Protein AF-A0A7C1M9E3-F1 (afdb_monomer_lite)

Foldseek 3Di:
DAALDFFDKDKWFKAQPVVRGTAAPQQVQKWKWKDAPNDDTDTAPQGTFDDPDCPPRGRITIDTHGSVQRHHQKMKIDMDGPDPRIDIDIDIDGHDHPPCVVVDDDDDAADDPPDDDDPNNVVQQVVQVVPAWDDDQQWIFRAGPVNPH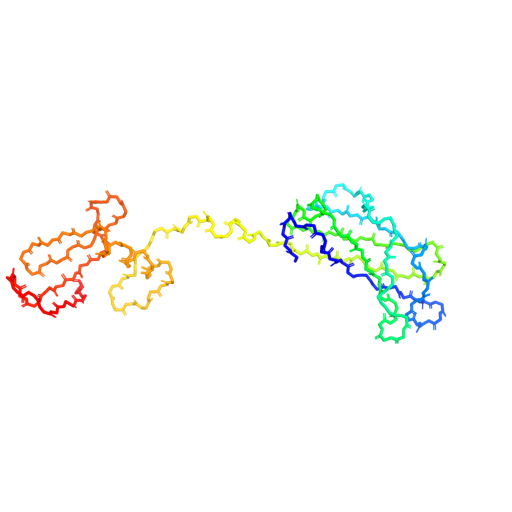GRFIWGFPGRPDGDDIHGDD

pLDDT: mean 95.2, std 4.75, range [58.06, 98.44]

Structure (mmCIF, N/CA/C/O backbone):
data_AF-A0A7C1M9E3-F1
#
_entry.id   AF-A0A7C1M9E3-F1
#
loop_
_atom_site.group_PDB
_atom_site.id
_atom_site.type_symbol
_atom_site.label_atom_id
_atom_site.label_alt_id
_atom_site.label_comp_id
_atom_site.label_asym_id
_atom_site.label_entity_id
_atom_site.label_seq_id
_atom_site.pdbx_PDB_ins_code
_atom_site.Cartn_x
_atom_site.Cartn_y
_atom_site.Cartn_z
_atom_site.occupancy
_atom_site.B_iso_or_equiv
_atom_site.auth_seq_id
_atom_site.auth_comp_id
_atom_site.auth_asym_id
_atom_site.auth_atom_id
_atom_site.pdbx_PDB_model_num
ATOM 1 N N . MET A 1 1 ? 3.017 0.386 -2.393 1.00 94.88 1 MET A N 1
ATOM 2 C CA . MET A 1 1 ? 3.112 1.845 -2.666 1.00 94.88 1 MET A CA 1
ATOM 3 C C . MET A 1 1 ? 1.898 2.544 -2.055 1.00 94.88 1 MET A C 1
ATOM 5 O O . MET A 1 1 ? 0.922 1.858 -1.792 1.00 94.88 1 MET A O 1
ATOM 9 N N . P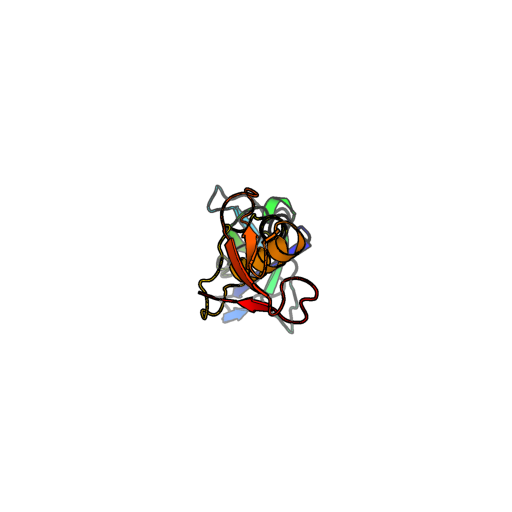HE A 1 2 ? 1.914 3.848 -1.781 1.00 95.62 2 PHE A N 1
ATOM 10 C CA . PHE A 1 2 ? 0.712 4.564 -1.330 1.00 95.62 2 PHE A CA 1
ATOM 11 C C . PHE A 1 2 ? -0.118 5.044 -2.516 1.00 95.62 2 PHE A C 1
ATOM 13 O O . PHE A 1 2 ? 0.430 5.530 -3.508 1.00 95.62 2 PHE A O 1
ATOM 20 N N . LYS A 1 3 ? -1.437 4.894 -2.415 1.00 95.62 3 LYS A N 1
ATOM 21 C CA . LYS A 1 3 ? -2.366 5.320 -3.456 1.00 95.62 3 LYS A CA 1
ATOM 22 C C . LYS A 1 3 ? -2.407 6.842 -3.526 1.00 95.62 3 LYS A C 1
ATOM 24 O O . LYS A 1 3 ? -2.458 7.497 -2.490 1.00 95.62 3 LYS A O 1
ATOM 29 N N . ASN A 1 4 ? -2.452 7.395 -4.738 1.00 94.75 4 ASN A N 1
ATOM 30 C CA . ASN A 1 4 ? -2.723 8.818 -4.971 1.00 94.75 4 ASN A CA 1
ATOM 31 C C . ASN A 1 4 ? -1.691 9.770 -4.318 1.00 94.75 4 ASN A C 1
ATOM 33 O O . ASN A 1 4 ? -2.024 10.875 -3.877 1.00 94.75 4 ASN A O 1
ATOM 37 N N . VAL A 1 5 ? -0.428 9.340 -4.264 1.00 95.00 5 VAL A N 1
ATOM 38 C CA . VAL A 1 5 ? 0.714 10.089 -3.716 1.00 95.00 5 VAL A CA 1
ATOM 39 C C . VAL A 1 5 ? 1.811 10.180 -4.781 1.00 95.00 5 VAL A C 1
ATOM 41 O O . VAL A 1 5 ? 2.194 9.171 -5.377 1.00 95.00 5 VAL A O 1
ATOM 44 N N . ALA A 1 6 ? 2.301 11.394 -5.041 1.00 95.75 6 ALA A N 1
ATOM 45 C CA . ALA A 1 6 ? 3.385 11.655 -5.993 1.00 95.75 6 ALA A CA 1
ATOM 46 C C . ALA A 1 6 ? 4.774 11.384 -5.385 1.00 95.75 6 ALA A C 1
ATOM 48 O O . ALA A 1 6 ? 4.905 11.173 -4.180 1.00 95.75 6 ALA A O 1
ATOM 49 N N . SER A 1 7 ? 5.813 11.442 -6.221 1.00 94.88 7 SER A N 1
ATOM 50 C CA . SER A 1 7 ? 7.231 11.343 -5.832 1.00 94.88 7 SER A CA 1
ATOM 51 C C . SER A 1 7 ? 7.647 9.989 -5.247 1.00 94.88 7 SER A C 1
ATOM 53 O O . SER A 1 7 ? 8.718 9.868 -4.652 1.00 94.88 7 SER A O 1
ATOM 55 N N . GLN A 1 8 ? 6.829 8.957 -5.448 1.00 96.00 8 GLN A N 1
ATOM 56 C CA . GLN A 1 8 ? 7.197 7.567 -5.183 1.00 96.00 8 GLN A CA 1
ATOM 57 C C . GLN A 1 8 ? 7.962 7.011 -6.385 1.00 96.00 8 GLN A C 1
ATOM 59 O O . GLN A 1 8 ? 7.814 7.523 -7.495 1.00 96.00 8 GLN A O 1
ATOM 64 N N . LYS A 1 9 ? 8.794 5.988 -6.176 1.00 96.81 9 LYS A N 1
ATOM 65 C CA . LYS A 1 9 ? 9.599 5.407 -7.255 1.00 96.81 9 LYS A CA 1
ATOM 66 C C . LYS A 1 9 ? 9.303 3.931 -7.452 1.00 96.81 9 LYS A C 1
ATOM 68 O O . LYS A 1 9 ? 9.091 3.209 -6.478 1.00 96.81 9 LYS A O 1
ATOM 73 N N . ILE A 1 10 ? 9.322 3.508 -8.710 1.00 97.62 10 ILE A N 1
ATOM 74 C CA . ILE A 1 10 ? 9.300 2.100 -9.100 1.00 97.62 10 ILE A CA 1
ATOM 75 C C . ILE A 1 10 ? 10.662 1.785 -9.704 1.00 97.62 10 ILE A C 1
ATOM 77 O O . ILE A 1 10 ? 11.107 2.474 -10.621 1.00 97.62 10 ILE A O 1
ATOM 81 N N . ALA A 1 11 ? 11.322 0.769 -9.159 1.00 97.38 11 ALA A N 1
ATOM 82 C CA . ALA A 1 11 ? 12.575 0.264 -9.691 1.00 97.38 11 ALA A CA 1
ATOM 83 C C . ALA A 1 11 ? 12.294 -0.835 -10.718 1.00 97.38 11 ALA A C 1
ATOM 85 O O . ALA A 1 11 ? 11.485 -1.726 -10.455 1.00 97.38 11 ALA A O 1
ATOM 86 N N . VAL A 1 12 ? 12.985 -0.783 -11.851 1.00 97.56 12 VAL A N 1
ATOM 87 C CA . VAL A 1 12 ? 13.086 -1.882 -12.814 1.00 97.56 12 VAL A CA 1
ATOM 88 C C . VAL A 1 12 ? 14.538 -2.327 -12.906 1.00 97.56 12 VAL A C 1
ATOM 90 O O . VAL A 1 12 ? 15.452 -1.546 -12.637 1.00 97.56 12 VAL A O 1
ATOM 93 N N . PHE A 1 13 ? 14.740 -3.585 -13.275 1.00 97.88 13 PHE A N 1
ATOM 94 C CA . PHE A 1 13 ? 16.064 -4.147 -13.485 1.00 97.88 13 PHE A CA 1
ATOM 95 C C . PHE A 1 13 ? 16.252 -4.455 -14.967 1.00 97.88 13 PHE A C 1
ATOM 97 O O . PHE A 1 13 ? 15.407 -5.130 -15.556 1.00 97.88 13 PHE A O 1
ATOM 104 N N . ALA A 1 14 ? 17.332 -3.944 -15.551 1.00 98.25 14 ALA A N 1
ATOM 105 C CA . ALA A 1 14 ? 17.713 -4.204 -16.929 1.00 98.25 14 ALA A CA 1
ATOM 106 C C . ALA A 1 14 ? 18.873 -5.197 -16.977 1.00 98.25 14 ALA A C 1
ATOM 108 O O . ALA A 1 14 ? 19.913 -4.995 -16.341 1.00 98.25 14 ALA A O 1
ATOM 109 N N . TRP A 1 15 ? 18.693 -6.266 -17.746 1.00 98.38 15 TRP A N 1
ATOM 110 C CA . TRP A 1 15 ? 19.675 -7.331 -17.900 1.00 98.38 15 TRP A CA 1
ATOM 111 C C . TRP A 1 15 ? 20.145 -7.426 -19.346 1.00 98.38 15 TRP A C 1
ATOM 113 O O . TRP A 1 15 ? 19.325 -7.549 -20.252 1.00 98.38 15 TRP A O 1
ATOM 123 N N . ASP A 1 16 ? 21.457 -7.398 -19.559 1.00 98.12 16 ASP A N 1
ATOM 124 C CA . ASP A 1 16 ? 22.064 -7.628 -20.865 1.00 98.12 16 ASP A CA 1
ATOM 125 C C . ASP A 1 16 ? 22.242 -9.137 -21.082 1.00 98.12 16 ASP A C 1
ATOM 127 O O . ASP A 1 16 ? 23.094 -9.780 -20.461 1.00 98.12 16 ASP A O 1
ATOM 131 N N . ASN A 1 17 ? 21.434 -9.718 -21.971 1.00 97.62 17 ASN A N 1
ATOM 132 C CA . ASN A 1 17 ? 21.510 -11.144 -22.287 1.00 97.62 17 ASN A CA 1
ATOM 133 C C . ASN A 1 17 ? 22.724 -11.512 -23.142 1.00 97.62 17 ASN A C 1
ATOM 135 O O . ASN A 1 17 ? 23.158 -12.664 -23.099 1.00 97.62 17 ASN A O 1
ATOM 139 N N . ALA A 1 18 ? 23.262 -10.569 -23.917 1.00 97.38 18 ALA A N 1
ATOM 140 C CA . ALA A 1 18 ? 24.420 -10.818 -24.763 1.00 97.38 18 ALA A CA 1
ATOM 141 C C . ALA A 1 18 ? 25.687 -10.969 -23.913 1.00 97.38 18 ALA A C 1
ATOM 143 O O . ALA A 1 18 ? 26.485 -11.879 -24.143 1.00 97.38 18 ALA A O 1
ATOM 144 N N . ASN A 1 19 ? 25.844 -10.106 -22.906 1.00 96.44 19 ASN A N 1
ATOM 145 C CA . ASN A 1 19 ? 27.019 -10.093 -22.033 1.00 96.44 19 ASN A CA 1
ATOM 146 C C . ASN A 1 19 ? 26.806 -10.823 -20.697 1.00 96.44 19 ASN A C 1
ATOM 148 O O . ASN A 1 19 ? 27.779 -11.123 -20.004 1.00 96.44 19 ASN A O 1
ATOM 152 N N . GLY A 1 20 ? 25.560 -11.138 -20.333 1.00 97.19 20 GLY A N 1
ATOM 153 C CA . GLY A 1 20 ? 25.221 -11.837 -19.093 1.00 97.19 20 GLY A CA 1
ATOM 154 C C . GLY A 1 20 ? 25.500 -11.007 -17.840 1.00 97.19 20 GLY A C 1
ATOM 155 O O . GLY A 1 20 ? 25.929 -11.556 -16.823 1.00 97.19 20 GLY A O 1
ATOM 156 N N . VAL A 1 21 ? 25.304 -9.689 -17.923 1.00 97.94 21 VAL A N 1
ATOM 157 C CA . VAL A 1 21 ? 25.565 -8.734 -16.837 1.00 97.94 21 VAL A CA 1
ATOM 158 C C . VAL A 1 21 ? 24.398 -7.754 -16.682 1.00 97.94 21 VAL A C 1
ATOM 160 O O . VAL A 1 21 ? 23.631 -7.555 -17.626 1.00 97.94 21 VAL A O 1
ATOM 163 N N . PRO A 1 22 ? 24.238 -7.108 -15.513 1.00 98.12 22 PRO A N 1
ATOM 164 C CA . PRO A 1 22 ? 23.295 -6.005 -15.382 1.00 98.12 22 PRO A CA 1
ATOM 165 C C . PRO A 1 22 ? 23.663 -4.863 -16.338 1.00 98.12 22 PRO A C 1
ATOM 167 O O . PRO A 1 22 ? 24.833 -4.489 -16.439 1.00 98.12 22 PRO A O 1
ATOM 170 N N . MET A 1 23 ? 22.667 -4.301 -17.021 1.00 97.69 23 MET A N 1
ATOM 171 C CA . MET A 1 23 ? 22.883 -3.266 -18.030 1.00 97.69 23 MET A CA 1
ATOM 172 C C . MET A 1 23 ? 23.012 -1.884 -17.383 1.00 97.69 23 MET A C 1
ATOM 174 O O . MET A 1 23 ? 22.036 -1.372 -16.838 1.00 97.69 23 MET A O 1
ATOM 178 N N . THR A 1 24 ? 24.179 -1.245 -17.471 1.00 98.12 24 THR A N 1
ATOM 179 C CA . THR A 1 24 ? 24.424 0.104 -16.925 1.00 98.12 24 THR A CA 1
ATOM 180 C C . THR A 1 24 ? 24.447 1.184 -18.009 1.00 98.12 24 THR A C 1
ATOM 182 O O . THR A 1 24 ? 24.684 0.899 -19.183 1.00 98.12 24 THR A O 1
ATOM 185 N N . GLY A 1 25 ? 24.192 2.441 -17.632 1.00 97.69 25 GLY A N 1
ATOM 186 C CA . GLY A 1 25 ? 24.261 3.595 -18.536 1.00 97.69 25 GLY A CA 1
ATOM 187 C C . GLY A 1 25 ? 23.168 3.667 -19.613 1.00 97.69 25 GLY A C 1
ATOM 188 O O . GLY A 1 25 ? 23.280 4.464 -20.543 1.00 97.69 25 GLY A O 1
ATOM 189 N N . ASP A 1 26 ? 22.104 2.872 -19.500 1.00 97.81 26 ASP A N 1
ATOM 190 C CA . ASP A 1 26 ? 21.075 2.702 -20.538 1.00 97.81 26 ASP A CA 1
ATOM 191 C C . ASP A 1 26 ? 19.831 3.580 -20.323 1.00 97.81 26 ASP A C 1
ATOM 193 O O . ASP A 1 26 ? 18.836 3.470 -21.036 1.00 97.81 26 ASP A O 1
ATOM 197 N N . ALA A 1 27 ? 19.879 4.489 -19.345 1.00 98.12 27 ALA A N 1
ATOM 198 C CA . ALA A 1 27 ? 18.745 5.309 -18.915 1.00 98.12 27 ALA A CA 1
ATOM 199 C C . ALA A 1 27 ? 18.041 6.037 -20.077 1.00 98.12 27 ALA A C 1
ATOM 201 O O . ALA A 1 27 ? 16.816 6.066 -20.141 1.00 98.12 27 ALA A O 1
ATOM 202 N N . ALA A 1 28 ? 18.806 6.581 -21.029 1.00 98.06 28 ALA A N 1
ATOM 203 C CA . ALA A 1 28 ? 18.262 7.304 -22.181 1.00 98.06 28 ALA A CA 1
ATOM 204 C C . ALA A 1 28 ? 17.518 6.406 -23.189 1.00 98.06 28 ALA A C 1
ATOM 206 O O . ALA A 1 28 ? 16.705 6.901 -23.970 1.00 98.06 28 ALA A O 1
ATOM 207 N N . ASN A 1 29 ? 17.792 5.101 -23.177 1.00 98.12 29 ASN A N 1
ATOM 208 C CA . ASN A 1 29 ? 17.210 4.123 -24.094 1.00 98.12 29 ASN A CA 1
ATOM 209 C C . ASN A 1 29 ? 16.011 3.392 -23.484 1.00 98.12 29 ASN A C 1
ATOM 211 O O . ASN A 1 29 ? 15.246 2.760 -24.213 1.00 98.12 29 ASN A O 1
ATOM 215 N N . ILE A 1 30 ? 15.837 3.487 -22.164 1.00 98.44 30 ILE A N 1
ATOM 216 C CA . ILE A 1 30 ? 14.744 2.847 -21.442 1.00 98.44 30 ILE A CA 1
ATOM 217 C C . ILE A 1 30 ? 13.543 3.795 -21.376 1.00 98.44 30 ILE A C 1
ATOM 219 O O . ILE A 1 30 ? 13.655 4.945 -20.953 1.00 98.44 30 ILE A O 1
ATOM 223 N N . THR A 1 31 ? 12.375 3.284 -21.757 1.00 98.31 31 THR A N 1
ATOM 224 C CA . THR A 1 31 ? 11.064 3.934 -21.579 1.00 98.31 31 THR A CA 1
ATOM 225 C C . THR A 1 31 ? 10.103 2.957 -20.904 1.00 98.31 31 THR A C 1
ATOM 227 O O . THR A 1 31 ? 10.383 1.757 -20.856 1.00 98.31 31 THR A O 1
ATOM 230 N N . ALA A 1 32 ? 8.976 3.431 -20.363 1.00 97.94 32 ALA A N 1
ATOM 231 C CA . ALA A 1 32 ? 7.984 2.541 -19.761 1.00 97.94 32 ALA A CA 1
ATOM 232 C C . ALA A 1 32 ? 6.534 2.874 -20.113 1.00 97.94 32 ALA A C 1
ATOM 234 O O . ALA A 1 32 ? 6.136 4.018 -20.329 1.00 97.94 32 ALA A O 1
ATOM 235 N N . GLN A 1 33 ? 5.729 1.821 -20.101 1.00 97.81 33 GLN A N 1
ATOM 236 C CA . GLN A 1 33 ? 4.282 1.873 -20.146 1.00 97.81 33 GLN A CA 1
ATOM 237 C C . GLN A 1 33 ? 3.728 1.481 -18.776 1.00 97.81 33 GLN A C 1
ATOM 239 O O . GLN A 1 33 ? 4.188 0.522 -18.153 1.00 97.81 33 GLN A O 1
ATOM 244 N N . ILE A 1 34 ? 2.713 2.204 -18.321 1.00 97.94 34 ILE A N 1
ATOM 245 C CA . ILE A 1 34 ? 1.984 1.949 -17.086 1.00 97.94 34 ILE A CA 1
ATOM 246 C C . ILE A 1 34 ? 0.562 1.483 -17.406 1.00 97.94 34 ILE A C 1
ATOM 248 O O . ILE A 1 34 ? -0.125 2.070 -18.241 1.00 97.94 34 ILE A O 1
ATOM 252 N N . SER A 1 35 ? 0.111 0.424 -16.738 1.00 97.94 35 SER A N 1
ATOM 253 C CA . SER A 1 35 ? -1.295 0.014 -16.685 1.00 97.94 35 SER A CA 1
ATOM 254 C C . SER A 1 35 ? -1.794 0.142 -15.249 1.00 97.94 35 SER A C 1
ATOM 256 O O . SER A 1 35 ? -1.183 -0.376 -14.311 1.00 97.94 35 SER A O 1
ATOM 258 N N . ILE A 1 36 ? -2.906 0.858 -15.092 1.00 97.94 36 ILE A N 1
ATOM 259 C CA . ILE A 1 36 ? -3.575 1.087 -13.812 1.00 97.94 36 ILE A CA 1
ATOM 260 C C . ILE A 1 36 ? -4.788 0.161 -13.757 1.00 97.94 36 ILE A C 1
ATOM 262 O O . ILE A 1 36 ? -5.628 0.190 -14.655 1.00 97.94 36 ILE A O 1
ATOM 266 N N . ASP A 1 37 ? -4.854 -0.679 -12.725 1.00 97.38 37 ASP A N 1
ATOM 267 C CA . ASP A 1 37 ? -5.916 -1.666 -12.490 1.00 97.38 37 ASP A CA 1
ATOM 268 C C . ASP A 1 37 ? -6.152 -2.626 -13.674 1.00 97.38 37 ASP A C 1
ATOM 270 O O . ASP A 1 37 ? -7.264 -3.096 -13.908 1.00 97.38 37 ASP A O 1
ATOM 274 N N . GLY A 1 38 ? -5.095 -2.919 -14.442 1.00 96.19 38 GLY A N 1
ATOM 275 C CA . GLY A 1 38 ? -5.181 -3.753 -15.647 1.00 96.19 38 GLY A CA 1
ATOM 276 C C . GLY A 1 38 ? -5.867 -3.066 -16.834 1.00 96.19 38 GLY A C 1
ATOM 277 O O . GLY A 1 38 ? -6.235 -3.730 -17.801 1.00 96.19 38 GLY A O 1
ATOM 278 N N . GLY A 1 39 ? -6.059 -1.746 -16.769 1.00 96.94 39 GLY A N 1
ATOM 279 C CA . GLY A 1 39 ? -6.599 -0.939 -17.856 1.00 96.94 39 GLY A CA 1
ATOM 280 C C . GLY A 1 39 ? -5.629 -0.752 -19.028 1.00 96.94 39 GLY A C 1
ATOM 281 O O . GLY A 1 39 ? -4.530 -1.312 -19.068 1.00 96.94 39 GLY A O 1
ATOM 282 N N . VAL A 1 40 ? -6.040 0.077 -19.992 1.00 97.56 40 VAL A N 1
ATOM 283 C CA . VAL A 1 40 ? -5.228 0.420 -21.171 1.00 97.56 40 VAL A CA 1
ATOM 284 C C . VAL A 1 40 ? -3.888 1.009 -20.736 1.00 97.56 40 VAL A C 1
ATOM 286 O O . VAL A 1 40 ? -3.837 1.900 -19.890 1.00 97.56 40 VAL A O 1
ATOM 289 N N . THR A 1 41 ? -2.804 0.518 -21.333 1.00 97.19 41 THR A N 1
ATOM 290 C CA . THR A 1 41 ? -1.458 1.023 -21.064 1.00 97.19 41 THR A CA 1
ATOM 291 C C . THR A 1 41 ? -1.281 2.441 -21.599 1.00 97.19 41 THR A C 1
ATOM 293 O O . THR A 1 41 ? -1.638 2.711 -22.747 1.00 97.19 41 THR A O 1
ATOM 296 N N . ALA A 1 42 ? -0.640 3.304 -20.821 1.00 97.31 42 ALA A N 1
ATOM 297 C CA . ALA A 1 42 ? -0.208 4.637 -21.232 1.00 97.31 42 ALA A CA 1
ATOM 298 C C . ALA A 1 42 ? 1.292 4.805 -20.971 1.00 97.31 42 ALA A C 1
ATOM 300 O O . ALA A 1 42 ? 1.860 4.063 -20.176 1.00 97.31 42 ALA A O 1
ATOM 301 N N . ALA A 1 43 ? 1.939 5.764 -21.631 1.00 97.56 43 ALA A N 1
ATOM 302 C CA . ALA A 1 43 ? 3.313 6.113 -21.283 1.00 97.56 43 ALA A CA 1
ATOM 303 C C . ALA A 1 43 ? 3.357 6.665 -19.852 1.00 97.56 43 ALA A C 1
ATOM 305 O O . ALA A 1 43 ? 2.456 7.408 -19.450 1.00 97.56 43 ALA A O 1
ATOM 306 N N . THR A 1 44 ? 4.399 6.309 -19.100 1.00 96.19 44 THR A N 1
ATOM 307 C CA . THR A 1 44 ? 4.705 7.017 -17.849 1.00 96.19 44 THR A CA 1
ATOM 308 C C . THR A 1 44 ? 5.068 8.476 -18.151 1.00 96.19 44 THR A C 1
ATOM 310 O O . THR A 1 44 ? 5.611 8.792 -19.212 1.00 96.19 44 THR A O 1
ATOM 313 N N . ASN A 1 45 ? 4.782 9.380 -17.220 1.00 94.94 45 ASN A N 1
ATOM 314 C CA . ASN A 1 45 ? 5.192 10.777 -17.285 1.00 94.94 45 ASN A CA 1
ATOM 315 C C . ASN A 1 45 ? 6.720 10.920 -17.212 1.00 94.94 45 ASN A C 1
ATOM 317 O O . ASN A 1 45 ? 7.283 11.848 -17.792 1.00 94.94 45 ASN A O 1
ATOM 321 N N . ASP A 1 46 ? 7.389 10.023 -16.489 1.00 96.19 46 ASP A N 1
ATOM 322 C CA . ASP A 1 46 ? 8.849 9.980 -16.436 1.00 96.19 46 ASP A CA 1
ATOM 323 C C . ASP A 1 46 ? 9.397 9.232 -17.655 1.00 96.19 46 ASP A C 1
ATOM 325 O O . ASP A 1 46 ? 9.571 8.015 -17.622 1.00 96.19 46 ASP A O 1
ATOM 329 N N . VAL A 1 47 ? 9.580 9.969 -18.757 1.00 94.25 47 VAL A N 1
ATOM 330 C CA . VAL A 1 47 ? 9.881 9.425 -20.096 1.00 94.25 47 VAL A CA 1
ATOM 331 C C . VAL A 1 47 ? 11.074 8.468 -20.079 1.00 94.25 47 VAL A C 1
ATOM 333 O O . VAL A 1 47 ? 11.016 7.415 -20.711 1.00 94.25 47 VAL A O 1
ATOM 336 N N . ASN A 1 48 ? 12.120 8.815 -19.331 1.00 97.12 48 ASN A N 1
ATOM 337 C CA . ASN A 1 48 ? 13.314 8.004 -19.150 1.00 97.12 48 ASN A CA 1
ATOM 338 C C . ASN A 1 48 ? 13.626 7.890 -17.655 1.00 97.12 48 ASN A C 1
ATOM 340 O O . ASN A 1 48 ? 13.586 8.905 -16.957 1.00 97.12 48 ASN A O 1
ATOM 344 N N . PRO A 1 49 ? 13.960 6.695 -17.147 1.00 98.12 49 PRO A N 1
ATOM 345 C CA . PRO A 1 49 ? 14.247 6.524 -15.735 1.00 98.12 49 PRO A CA 1
ATOM 346 C C . PRO A 1 49 ? 15.612 7.110 -15.361 1.00 98.12 49 PRO A C 1
ATOM 348 O O . PRO A 1 49 ? 16.469 7.372 -16.200 1.00 98.12 49 PRO A O 1
ATOM 351 N N . THR A 1 50 ? 15.849 7.246 -14.060 1.00 98.25 50 THR A N 1
ATOM 352 C CA . THR A 1 50 ? 17.180 7.542 -13.515 1.00 98.25 50 THR A CA 1
ATOM 353 C C . THR A 1 50 ? 17.881 6.242 -13.135 1.00 98.25 50 THR A C 1
ATOM 355 O O . THR A 1 50 ? 17.308 5.441 -12.402 1.00 98.25 50 THR A O 1
ATOM 358 N N . GLU A 1 51 ? 19.112 6.019 -13.589 1.00 98.31 51 GLU A N 1
ATOM 359 C CA . GLU A 1 51 ? 19.935 4.911 -13.084 1.00 98.31 51 GLU A CA 1
ATOM 360 C C . GLU A 1 51 ? 20.249 5.134 -11.595 1.00 98.31 51 GLU A C 1
ATOM 362 O O . GLU A 1 51 ? 20.653 6.232 -11.212 1.00 98.31 51 GLU A O 1
ATOM 367 N N . LEU A 1 52 ? 20.011 4.124 -10.749 1.00 98.12 52 LEU A N 1
ATOM 368 C CA . LEU A 1 52 ? 20.201 4.243 -9.300 1.00 98.12 52 LEU A CA 1
ATOM 369 C C . LEU A 1 52 ? 21.683 4.396 -8.957 1.00 98.12 52 LEU A C 1
ATOM 371 O O . LEU A 1 52 ? 22.052 5.358 -8.288 1.00 98.12 52 LEU A O 1
ATOM 375 N N . ASP A 1 53 ? 22.502 3.440 -9.393 1.00 98.06 53 ASP A N 1
ATOM 376 C CA . ASP A 1 53 ? 23.951 3.462 -9.222 1.00 98.06 53 ASP A CA 1
ATOM 377 C C . ASP A 1 53 ? 24.602 2.421 -10.148 1.00 98.06 53 ASP A C 1
ATOM 379 O O . ASP A 1 53 ? 24.262 1.243 -10.090 1.00 98.06 53 ASP A O 1
ATOM 383 N N . ALA A 1 54 ? 25.552 2.828 -10.989 1.00 97.25 54 ALA A N 1
ATOM 384 C CA . ALA A 1 54 ? 26.200 1.919 -11.940 1.00 97.25 54 ALA A CA 1
ATOM 385 C C . ALA A 1 54 ? 27.231 0.965 -11.296 1.00 97.25 54 ALA A C 1
ATOM 387 O O . ALA A 1 54 ? 27.679 0.020 -11.943 1.00 97.25 54 ALA A O 1
ATOM 388 N N . THR A 1 55 ? 27.644 1.218 -10.052 1.00 97.12 55 THR A N 1
ATOM 389 C CA . THR A 1 55 ? 28.677 0.456 -9.333 1.00 97.12 55 THR A CA 1
ATOM 390 C C . THR A 1 55 ? 28.062 -0.427 -8.253 1.00 97.12 55 THR A C 1
ATOM 392 O O . THR A 1 55 ? 28.298 -1.633 -8.236 1.00 97.12 55 THR A O 1
ATOM 395 N N . ASP A 1 56 ? 27.249 0.163 -7.379 1.00 97.69 56 ASP A N 1
ATOM 396 C CA . ASP A 1 56 ? 26.717 -0.493 -6.182 1.00 97.69 56 ASP A CA 1
ATOM 397 C C . ASP A 1 56 ? 25.316 -1.096 -6.401 1.00 97.69 56 ASP A C 1
ATOM 399 O O . ASP A 1 56 ? 24.883 -1.959 -5.635 1.00 97.69 56 ASP A O 1
ATOM 403 N N . ALA A 1 57 ? 24.608 -0.682 -7.459 1.00 97.25 57 ALA A N 1
ATOM 404 C CA . ALA A 1 57 ? 23.301 -1.219 -7.849 1.00 97.25 57 ALA A CA 1
ATOM 405 C C . ALA A 1 57 ? 23.143 -1.333 -9.384 1.00 97.25 57 ALA A C 1
ATOM 407 O O . ALA A 1 57 ? 22.161 -0.828 -9.944 1.00 97.25 57 ALA A O 1
ATOM 408 N N . PRO A 1 58 ? 24.099 -1.980 -10.080 1.00 97.81 58 PRO A N 1
ATOM 409 C CA . PRO A 1 58 ? 24.144 -1.979 -11.537 1.00 97.81 58 PRO A CA 1
ATOM 410 C C . PRO A 1 58 ? 22.864 -2.585 -12.121 1.00 97.81 58 PRO A C 1
ATOM 412 O O . PRO A 1 58 ? 22.338 -3.571 -11.602 1.00 97.81 58 PRO A O 1
ATOM 415 N N . GLY A 1 59 ? 22.356 -1.997 -13.205 1.00 97.69 59 GLY A N 1
ATOM 416 C CA . GLY A 1 59 ? 21.126 -2.451 -13.859 1.00 97.69 59 GLY A CA 1
ATOM 417 C C . GLY A 1 59 ? 19.826 -1.951 -13.236 1.00 97.69 59 GLY A C 1
ATOM 418 O O . GLY A 1 59 ? 18.765 -2.232 -13.788 1.00 97.69 59 GLY A O 1
ATOM 419 N N . VAL A 1 60 ? 19.860 -1.220 -12.118 1.00 98.31 60 VAL A N 1
ATOM 420 C CA . VAL A 1 60 ? 18.644 -0.711 -11.468 1.00 98.31 60 VAL A CA 1
ATOM 421 C C . VAL A 1 60 ? 18.302 0.691 -11.966 1.00 98.31 60 VAL A C 1
ATOM 423 O O . VAL A 1 60 ? 19.076 1.632 -11.802 1.00 98.31 60 VAL A O 1
ATOM 426 N N . TYR A 1 61 ? 17.088 0.848 -12.493 1.00 98.38 61 TYR A N 1
ATOM 427 C CA . TYR A 1 61 ? 16.562 2.111 -13.010 1.00 98.38 61 TYR A CA 1
ATOM 428 C C . TYR A 1 61 ? 15.272 2.504 -12.290 1.00 98.38 61 TYR A C 1
ATOM 430 O O . TYR A 1 61 ? 14.393 1.677 -12.061 1.00 98.38 61 TYR A O 1
ATOM 438 N N . LEU A 1 62 ? 15.153 3.778 -11.926 1.00 98.06 62 LEU A N 1
ATOM 439 C CA . LEU A 1 62 ? 14.076 4.332 -11.115 1.00 98.06 62 LEU A CA 1
ATOM 440 C C . LEU A 1 62 ? 13.183 5.242 -11.951 1.00 98.06 62 LEU A C 1
ATOM 442 O O . LEU A 1 62 ? 13.627 6.290 -12.418 1.00 98.06 62 LEU A O 1
ATOM 446 N N . PHE A 1 63 ? 11.908 4.886 -12.048 1.00 98.25 63 PHE A N 1
ATOM 447 C CA . PHE A 1 63 ? 10.877 5.760 -12.593 1.00 98.25 63 PHE A CA 1
ATOM 448 C C . PHE A 1 63 ? 10.208 6.570 -11.481 1.00 98.25 63 PHE A C 1
ATOM 450 O O . PHE A 1 63 ? 9.789 6.021 -10.457 1.00 98.25 63 PHE A O 1
ATOM 457 N N . ASN A 1 64 ? 10.081 7.877 -11.692 1.00 97.56 64 ASN A N 1
ATOM 458 C CA . ASN A 1 64 ? 9.382 8.818 -10.826 1.00 97.56 64 ASN A CA 1
ATOM 459 C C . ASN A 1 64 ? 7.884 8.808 -11.107 1.00 97.56 64 ASN A C 1
ATOM 461 O O . ASN A 1 64 ? 7.448 9.180 -12.190 1.00 97.56 64 ASN A O 1
ATOM 465 N N . MET A 1 65 ? 7.088 8.447 -10.106 1.00 97.00 65 MET A N 1
ATOM 466 C CA . MET A 1 65 ? 5.639 8.365 -10.257 1.00 97.00 65 MET A CA 1
ATOM 467 C C . MET A 1 65 ? 4.959 9.668 -9.851 1.00 97.00 65 MET A C 1
ATOM 469 O O . MET A 1 65 ? 5.230 10.234 -8.781 1.00 97.00 65 MET A O 1
ATOM 473 N N . ILE A 1 66 ? 4.007 10.114 -10.666 1.00 96.81 66 ILE A N 1
ATOM 474 C CA . ILE A 1 66 ? 3.108 11.214 -10.315 1.00 96.81 66 ILE A CA 1
ATOM 475 C C . ILE A 1 66 ? 1.851 10.703 -9.605 1.00 96.81 66 ILE A C 1
ATOM 477 O O . ILE A 1 66 ? 1.521 9.520 -9.601 1.00 96.81 66 ILE A O 1
ATOM 481 N N . LYS A 1 67 ? 1.095 11.632 -9.014 1.00 95.69 67 LYS A N 1
ATOM 482 C CA . LYS A 1 67 ? -0.142 11.330 -8.282 1.00 95.69 67 LYS A CA 1
ATOM 483 C C . LYS A 1 67 ? -1.156 10.525 -9.111 1.00 95.69 67 LYS A C 1
ATOM 485 O O . LYS A 1 67 ? -1.793 9.628 -8.574 1.00 95.69 67 LYS A O 1
ATOM 490 N N . ALA A 1 68 ? -1.307 10.850 -10.396 1.00 96.44 68 ALA A N 1
ATOM 491 C CA . ALA A 1 68 ? -2.256 10.169 -11.278 1.00 96.44 68 ALA A CA 1
ATOM 492 C C . ALA A 1 68 ? -1.867 8.703 -11.534 1.00 96.44 68 ALA A C 1
ATOM 494 O O . ALA A 1 68 ? -2.731 7.834 -11.553 1.00 96.44 68 ALA A O 1
ATOM 495 N N . GLU A 1 69 ? -0.571 8.426 -11.659 1.00 97.12 69 GLU A N 1
ATOM 496 C CA . GLU A 1 69 ? -0.023 7.094 -11.936 1.00 97.12 69 GLU A CA 1
ATOM 497 C C . GLU A 1 69 ? -0.104 6.160 -10.733 1.00 97.12 69 GLU A C 1
ATOM 499 O O . GLU A 1 69 ? -0.218 4.952 -10.892 1.00 97.12 69 GLU A O 1
ATOM 504 N N . THR A 1 70 ? -0.096 6.706 -9.516 1.00 96.94 70 THR A N 1
ATOM 505 C CA . THR A 1 70 ? -0.254 5.922 -8.285 1.00 96.94 70 THR A CA 1
ATOM 506 C C . THR A 1 70 ? -1.713 5.787 -7.845 1.00 96.94 70 THR A C 1
ATOM 508 O O . THR A 1 70 ? -1.985 5.264 -6.765 1.00 96.94 70 THR A O 1
ATOM 511 N N . ASN A 1 71 ? -2.679 6.256 -8.641 1.00 95.69 71 ASN A N 1
ATOM 512 C CA . ASN A 1 71 ? -4.098 6.285 -8.281 1.00 95.69 71 ASN A CA 1
ATOM 513 C C . ASN A 1 71 ? -4.896 5.067 -8.793 1.00 95.69 71 ASN A C 1
ATOM 515 O O . ASN A 1 71 ? -5.971 5.212 -9.367 1.00 95.69 71 ASN A O 1
ATOM 519 N N . GLY A 1 72 ? -4.398 3.861 -8.539 1.00 95.31 72 GLY A N 1
ATOM 520 C CA . GLY A 1 72 ? -5.106 2.595 -8.776 1.00 95.31 72 GLY A CA 1
ATOM 521 C C . GLY A 1 72 ? -4.740 1.570 -7.717 1.00 95.31 72 GLY A C 1
ATOM 522 O O . GLY A 1 72 ? -3.779 1.782 -6.987 1.00 95.31 72 GLY A O 1
ATOM 523 N N . GLY A 1 73 ? -5.509 0.496 -7.577 1.00 96.06 73 GLY A N 1
ATOM 524 C CA . GLY A 1 73 ? -5.217 -0.588 -6.631 1.00 96.06 73 GLY A CA 1
ATOM 525 C C . GLY A 1 73 ? -4.021 -1.448 -7.055 1.00 96.06 73 GLY A C 1
ATOM 526 O O . GLY A 1 73 ? -3.210 -1.820 -6.207 1.00 96.06 73 GLY A O 1
ATOM 527 N N . LEU A 1 74 ? -3.879 -1.702 -8.356 1.00 97.31 74 LEU A N 1
ATOM 528 C CA . LEU A 1 74 ? -2.748 -2.390 -8.977 1.00 97.31 74 LEU A CA 1
ATOM 529 C C . LEU A 1 74 ? -2.078 -1.479 -10.006 1.00 97.31 74 LEU A C 1
ATOM 531 O O . LEU A 1 74 ? -2.732 -0.965 -10.908 1.00 97.31 74 LEU A O 1
ATOM 535 N N . ILE A 1 75 ? -0.762 -1.340 -9.903 1.00 97.81 75 ILE A N 1
ATOM 536 C CA . ILE A 1 75 ? 0.084 -0.672 -10.887 1.00 97.81 75 ILE A CA 1
ATOM 537 C C . ILE A 1 75 ? 0.971 -1.720 -11.549 1.00 97.81 75 ILE A C 1
ATOM 539 O O . ILE A 1 75 ? 1.675 -2.460 -10.860 1.00 97.81 75 ILE A O 1
ATOM 543 N N . ILE A 1 76 ? 0.938 -1.771 -12.877 1.00 97.75 76 ILE A N 1
ATOM 544 C CA . ILE A 1 76 ? 1.820 -2.606 -13.691 1.00 97.75 76 ILE A CA 1
ATOM 545 C C . ILE A 1 76 ? 2.713 -1.671 -14.494 1.00 97.75 76 ILE A C 1
ATOM 547 O O . ILE A 1 76 ? 2.214 -0.927 -15.337 1.00 97.75 76 ILE A O 1
ATOM 551 N N . LEU A 1 77 ? 4.017 -1.710 -14.239 1.00 97.88 77 LEU A N 1
ATOM 552 C CA . LEU A 1 77 ? 5.002 -0.954 -15.004 1.00 97.88 77 LEU A CA 1
ATOM 553 C C . LEU A 1 77 ? 5.772 -1.917 -15.904 1.00 97.88 77 LEU A C 1
ATOM 555 O O . L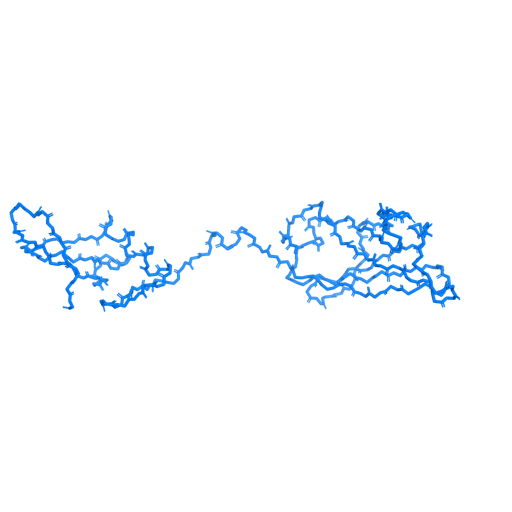EU A 1 77 ? 6.408 -2.843 -15.412 1.00 97.88 77 LEU A O 1
ATOM 559 N N . SER A 1 78 ? 5.705 -1.704 -17.213 1.00 97.25 78 SER A N 1
ATOM 560 C CA . SER A 1 78 ? 6.437 -2.484 -18.213 1.00 97.25 78 SER A CA 1
ATOM 561 C C . SER A 1 78 ? 7.427 -1.566 -18.910 1.00 9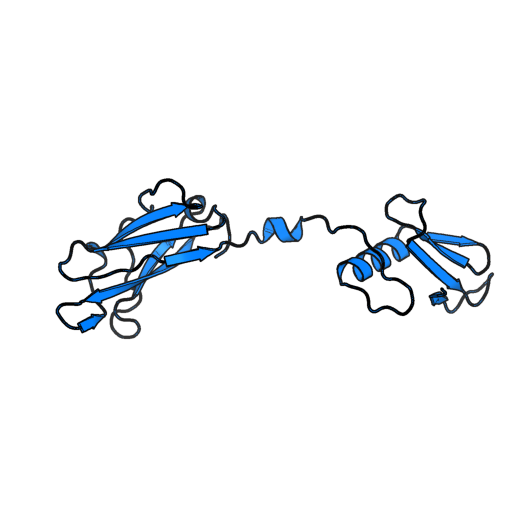7.25 78 SER A C 1
ATOM 563 O O . SER A 1 78 ? 7.016 -0.661 -19.636 1.00 97.25 78 SER A O 1
ATOM 565 N N . ALA A 1 79 ? 8.714 -1.770 -18.653 1.00 98.00 79 ALA A N 1
ATOM 566 C CA . ALA A 1 79 ? 9.781 -1.003 -19.277 1.00 98.00 79 ALA A CA 1
ATOM 567 C C . ALA A 1 79 ? 10.368 -1.762 -20.471 1.00 98.00 79 ALA A C 1
ATOM 569 O O . ALA A 1 79 ? 10.307 -2.986 -20.526 1.00 98.00 79 ALA A O 1
ATOM 570 N N . VAL A 1 80 ? 10.925 -1.026 -21.426 1.00 97.44 80 VAL A N 1
ATOM 571 C CA . VAL A 1 80 ? 11.628 -1.574 -22.588 1.00 97.44 80 VAL A CA 1
ATOM 572 C C . VAL A 1 80 ? 12.829 -0.692 -22.898 1.00 97.44 80 VAL A C 1
ATOM 574 O O . VAL A 1 80 ? 12.730 0.533 -22.797 1.00 97.44 80 VAL A O 1
ATOM 577 N N . SER A 1 81 ? 13.946 -1.312 -23.272 1.00 98.19 81 SER A N 1
ATOM 578 C CA . SER A 1 81 ? 15.095 -0.611 -23.842 1.00 98.19 81 SER A CA 1
ATOM 579 C C . SER A 1 81 ? 15.075 -0.718 -25.364 1.00 98.19 81 SER A C 1
ATOM 581 O O . SER A 1 81 ? 14.682 -1.745 -25.918 1.00 98.19 81 SER A O 1
ATOM 583 N N . VAL A 1 82 ? 15.509 0.338 -26.051 1.00 98.12 82 VAL A N 1
ATOM 584 C CA . VAL A 1 82 ? 15.806 0.277 -27.493 1.00 98.12 82 VAL A CA 1
ATOM 585 C C . VAL A 1 82 ? 17.193 -0.306 -27.792 1.00 98.12 82 VAL A C 1
ATOM 587 O O . VAL A 1 82 ? 17.506 -0.564 -28.955 1.00 98.12 82 VAL A O 1
ATOM 590 N N . THR A 1 83 ? 18.021 -0.524 -26.768 1.00 98.06 83 THR A N 1
ATOM 591 C CA . THR A 1 83 ? 19.297 -1.234 -26.889 1.00 98.06 83 THR A CA 1
ATOM 592 C C . THR A 1 83 ? 19.033 -2.724 -27.107 1.00 98.06 83 THR A C 1
ATOM 594 O O . THR A 1 83 ? 18.178 -3.320 -26.452 1.00 98.06 83 THR A O 1
ATOM 597 N N . ALA A 1 84 ? 19.745 -3.333 -28.058 1.00 97.62 84 ALA A N 1
ATOM 598 C CA . ALA A 1 84 ? 19.580 -4.749 -28.373 1.00 97.62 84 ALA A CA 1
ATOM 599 C C . ALA A 1 84 ? 19.924 -5.646 -27.171 1.00 97.62 84 ALA A C 1
ATOM 601 O O . ALA A 1 84 ? 20.788 -5.307 -26.369 1.00 97.62 84 ALA A O 1
ATOM 602 N N . ASP A 1 85 ? 19.253 -6.796 -27.085 1.00 97.44 85 ASP A N 1
ATOM 603 C CA . ASP A 1 85 ? 19.496 -7.863 -26.101 1.00 97.44 85 ASP A CA 1
ATOM 604 C C . ASP A 1 85 ? 19.275 -7.496 -24.620 1.00 97.44 85 ASP A C 1
ATOM 606 O O . ASP A 1 85 ? 19.526 -8.323 -23.737 1.00 97.44 85 ASP A O 1
ATOM 610 N N . ILE A 1 86 ? 18.723 -6.310 -24.341 1.00 98.25 86 ILE A N 1
ATOM 611 C CA . ILE A 1 86 ? 18.357 -5.887 -22.988 1.00 98.25 86 ILE A CA 1
ATOM 612 C C . ILE A 1 86 ? 16.942 -6.365 -22.646 1.00 98.25 86 ILE A C 1
ATOM 614 O O . ILE A 1 86 ? 15.971 -5.989 -23.304 1.00 98.25 86 ILE A O 1
ATOM 618 N N . ASP A 1 87 ? 16.820 -7.168 -21.591 1.00 97.75 87 ASP A N 1
ATOM 619 C CA . ASP A 1 87 ? 15.539 -7.644 -21.063 1.00 97.75 87 ASP A CA 1
ATOM 620 C C . ASP A 1 87 ? 15.128 -6.875 -19.801 1.00 97.75 87 ASP A C 1
ATOM 622 O O . ASP A 1 87 ? 15.947 -6.615 -18.913 1.00 97.75 87 ASP A O 1
ATOM 626 N N . LEU A 1 88 ? 13.842 -6.517 -19.732 1.00 97.69 88 LEU A N 1
ATOM 627 C CA . LEU A 1 88 ? 13.200 -5.888 -18.580 1.00 97.69 88 LEU A CA 1
ATOM 628 C C . LEU A 1 88 ? 11.842 -6.550 -18.348 1.00 97.69 88 LEU A C 1
ATOM 630 O O . LEU A 1 88 ? 10.947 -6.500 -19.193 1.00 97.69 88 LEU A O 1
ATOM 634 N N . GLN A 1 89 ? 11.662 -7.132 -17.167 1.00 94.94 89 GLN A N 1
ATOM 635 C CA . GLN A 1 89 ? 10.388 -7.739 -16.795 1.00 94.94 89 GLN A CA 1
ATOM 636 C C . GLN A 1 89 ? 9.429 -6.709 -16.185 1.00 94.94 89 GLN A C 1
ATOM 638 O O . GLN A 1 89 ? 9.868 -5.775 -15.505 1.00 94.94 89 GLN A O 1
ATOM 643 N N . PRO A 1 90 ? 8.109 -6.869 -16.386 1.00 95.44 90 PRO A N 1
ATOM 644 C CA . PRO A 1 90 ? 7.129 -5.983 -15.782 1.00 95.44 90 PRO A CA 1
ATOM 645 C C . PRO A 1 90 ? 7.110 -6.115 -14.257 1.00 95.44 90 PRO A C 1
ATOM 647 O O . PRO A 1 90 ? 7.225 -7.208 -13.699 1.00 95.44 90 PRO A O 1
ATOM 650 N N . VAL A 1 91 ? 6.890 -4.989 -13.583 1.00 97.06 91 VAL A N 1
ATOM 651 C CA . VAL A 1 91 ? 6.784 -4.904 -12.125 1.00 97.06 91 VAL A CA 1
ATOM 652 C C . VAL A 1 91 ? 5.328 -4.679 -11.731 1.00 97.06 91 VAL A C 1
ATOM 654 O O . VAL A 1 91 ? 4.667 -3.778 -12.247 1.00 97.06 91 VAL A O 1
ATOM 657 N N . PHE A 1 92 ? 4.840 -5.482 -10.784 1.00 96.81 92 PHE A N 1
ATOM 658 C CA . PHE A 1 92 ? 3.474 -5.426 -10.263 1.00 96.81 92 PHE A CA 1
ATOM 659 C C . PHE A 1 92 ? 3.484 -4.877 -8.839 1.00 96.81 92 PHE A C 1
ATOM 661 O O . PHE A 1 92 ? 4.128 -5.439 -7.952 1.00 96.81 92 PHE A O 1
ATOM 668 N N . ILE A 1 93 ? 2.764 -3.784 -8.600 1.00 97.12 93 ILE A N 1
ATOM 669 C CA . ILE A 1 93 ? 2.730 -3.108 -7.303 1.00 97.12 93 ILE A CA 1
ATOM 670 C C . ILE A 1 93 ? 1.290 -2.868 -6.888 1.00 97.12 93 ILE A C 1
ATOM 672 O O . ILE A 1 93 ? 0.540 -2.172 -7.567 1.00 97.12 93 ILE A O 1
ATOM 676 N N . TYR A 1 94 ? 0.933 -3.362 -5.707 1.00 97.06 94 TYR A N 1
ATOM 677 C CA . TYR A 1 94 ? -0.309 -2.969 -5.057 1.00 97.06 94 TYR A CA 1
ATOM 678 C C . TYR A 1 94 ? -0.128 -1.651 -4.308 1.00 97.06 94 TYR A C 1
ATOM 680 O O . TYR A 1 94 ? 0.868 -1.438 -3.591 1.00 97.06 94 TYR A O 1
ATOM 688 N N . THR A 1 95 ? -1.101 -0.758 -4.468 1.00 96.19 95 THR A N 1
ATOM 689 C CA . THR A 1 95 ? -1.157 0.465 -3.673 1.00 96.19 95 THR A CA 1
ATOM 690 C C . THR A 1 95 ? -2.041 0.286 -2.442 1.00 96.19 95 THR A C 1
ATOM 692 O O . THR A 1 95 ? -2.943 -0.547 -2.413 1.00 96.19 95 THR A O 1
ATOM 695 N N . GLN A 1 96 ? -1.745 1.053 -1.399 1.00 94.25 96 GLN A N 1
ATOM 696 C CA . GLN A 1 96 ? -2.504 1.102 -0.155 1.00 94.25 96 GLN A CA 1
ATOM 697 C C . GLN A 1 96 ? -3.053 2.515 0.019 1.00 94.25 96 GLN A C 1
ATOM 699 O O . GLN A 1 96 ? -2.305 3.490 -0.106 1.00 94.25 96 GLN A O 1
ATOM 704 N N . ASP A 1 97 ? -4.345 2.634 0.308 1.00 91.38 97 ASP A N 1
ATOM 705 C CA . ASP A 1 97 ? -4.982 3.917 0.595 1.00 91.38 97 ASP A CA 1
ATOM 706 C C . ASP A 1 97 ? -4.993 4.156 2.106 1.00 91.38 97 ASP A C 1
ATOM 708 O O . ASP A 1 97 ? -5.893 3.725 2.825 1.00 91.38 97 ASP A O 1
ATOM 712 N N . LEU A 1 98 ? -3.956 4.834 2.600 1.00 82.44 98 LEU A N 1
ATOM 713 C CA . LEU A 1 98 ? -3.821 5.094 4.029 1.00 82.44 98 LEU A CA 1
ATOM 714 C C . LEU A 1 98 ? -4.963 5.981 4.560 1.00 82.44 98 LEU A C 1
ATOM 716 O O . LEU A 1 98 ? -5.419 5.782 5.680 1.00 82.44 98 LEU A O 1
ATOM 720 N N . GLY A 1 99 ? -5.447 6.939 3.762 1.00 82.94 99 GLY A N 1
ATOM 721 C CA . GLY A 1 99 ? -6.505 7.865 4.177 1.00 82.94 99 GLY A CA 1
ATOM 722 C C . GLY A 1 99 ? -7.877 7.197 4.267 1.00 82.94 99 GLY A C 1
ATOM 723 O O . GLY A 1 99 ? -8.640 7.466 5.200 1.00 82.94 99 GLY A O 1
ATOM 724 N N . ALA A 1 100 ? -8.177 6.293 3.333 1.00 81.62 100 ALA A N 1
ATOM 725 C CA . ALA A 1 100 ? -9.409 5.513 3.370 1.00 81.62 100 ALA A CA 1
ATOM 726 C C . ALA A 1 100 ? -9.470 4.601 4.602 1.00 81.62 100 ALA A C 1
ATOM 728 O O . ALA A 1 100 ? -10.515 4.528 5.243 1.00 81.62 100 ALA A O 1
ATOM 729 N N . GLU A 1 101 ? -8.366 3.956 4.990 1.00 85.06 101 GLU A N 1
ATOM 730 C CA . GLU A 1 101 ? -8.386 3.035 6.135 1.00 85.06 101 GLU A CA 1
ATOM 731 C C . GLU A 1 101 ? -8.620 3.751 7.479 1.00 85.06 101 GLU A C 1
ATOM 733 O O . GLU A 1 101 ? -9.318 3.212 8.334 1.00 85.06 101 GLU A O 1
ATOM 738 N N . PHE A 1 102 ? -8.143 4.991 7.662 1.00 83.69 102 PHE A N 1
ATOM 739 C CA . PHE A 1 102 ? -8.417 5.771 8.885 1.00 83.69 102 PHE A CA 1
ATOM 740 C C . PHE A 1 102 ? -9.846 6.318 8.982 1.00 83.69 102 PHE A C 1
ATOM 742 O O . PHE A 1 102 ? -10.308 6.641 10.075 1.00 83.69 102 PHE A O 1
ATOM 749 N N . THR A 1 103 ? -10.538 6.465 7.853 1.00 87.06 103 THR A N 1
ATOM 750 C CA . THR A 1 103 ? -11.911 7.001 7.796 1.00 87.06 103 THR A CA 1
ATOM 751 C C . THR A 1 103 ? -12.962 5.909 7.620 1.00 87.06 103 THR A C 1
ATOM 753 O O . THR A 1 103 ? -14.164 6.180 7.661 1.00 87.06 103 THR A O 1
ATOM 756 N N . LYS A 1 104 ? -12.525 4.658 7.456 1.00 89.44 104 LYS A N 1
ATOM 757 C CA . LYS A 1 104 ? -13.392 3.499 7.302 1.00 89.44 104 LYS A CA 1
ATOM 758 C C . LYS A 1 104 ? -14.142 3.217 8.596 1.00 89.44 104 LYS A C 1
ATOM 760 O O . LYS A 1 104 ? -13.551 2.957 9.643 1.00 89.44 104 LYS A O 1
ATOM 765 N N . GLN A 1 105 ? -15.468 3.227 8.506 1.00 91.00 105 GLN A N 1
ATOM 766 C CA . GLN A 1 105 ? -16.322 2.882 9.632 1.00 91.00 105 GLN A CA 1
ATOM 767 C C . GLN A 1 105 ? -16.107 1.414 10.023 1.00 91.00 105 GLN A C 1
ATOM 769 O O . GLN A 1 105 ? -16.192 0.509 9.190 1.00 91.00 105 GLN A O 1
ATOM 774 N N . MET A 1 106 ? -15.848 1.180 11.308 1.00 91.75 106 MET A N 1
ATOM 775 C CA . MET A 1 106 ? -15.784 -0.167 11.867 1.00 91.75 106 MET A CA 1
ATOM 776 C C . MET A 1 106 ? -17.200 -0.737 12.003 1.00 91.75 106 MET A C 1
ATOM 778 O O . MET A 1 106 ? -18.132 -0.016 12.359 1.00 91.75 106 MET A O 1
ATOM 782 N N . ALA A 1 107 ? -17.370 -2.034 11.743 1.00 93.75 107 ALA A N 1
ATOM 783 C CA . ALA A 1 107 ? -18.637 -2.709 12.006 1.00 93.75 107 ALA A CA 1
ATOM 784 C C . ALA A 1 107 ? -18.841 -2.847 13.521 1.00 93.75 107 ALA A C 1
ATOM 786 O O . ALA A 1 107 ? -17.998 -3.432 14.207 1.00 93.75 107 ALA A O 1
ATOM 787 N N . GLU A 1 108 ? -19.947 -2.305 14.032 1.00 96.06 108 GLU A N 1
ATOM 788 C CA . GLU A 1 108 ? -20.286 -2.373 15.453 1.00 96.06 108 GLU A CA 1
ATOM 789 C C . GLU A 1 108 ? -20.403 -3.830 15.914 1.00 96.06 108 GLU A C 1
ATOM 791 O O . GLU A 1 108 ? -21.128 -4.644 15.340 1.00 96.06 108 GLU A O 1
ATOM 796 N N . SER A 1 109 ? -19.665 -4.164 16.967 1.00 95.81 109 SER A N 1
ATOM 797 C CA . SER A 1 109 ? -19.690 -5.477 17.597 1.00 95.81 109 SER A CA 1
ATOM 798 C C . SER A 1 109 ? -19.221 -5.340 19.037 1.00 95.81 109 SER A C 1
ATOM 800 O O . SER A 1 109 ? -18.414 -4.468 19.347 1.00 95.81 109 SER A O 1
ATOM 802 N N . TYR A 1 110 ? -19.680 -6.236 19.904 1.00 95.00 110 TYR A N 1
ATOM 803 C CA . TYR A 1 110 ? -19.262 -6.312 21.299 1.00 95.00 110 TYR A CA 1
ATOM 804 C C . TYR A 1 110 ? -18.880 -7.753 21.613 1.00 95.00 110 TYR A C 1
ATOM 806 O O . TYR A 1 110 ? -19.524 -8.689 21.138 1.00 95.00 110 TYR A O 1
ATOM 814 N N . ALA A 1 111 ? -17.810 -7.936 22.382 1.00 94.12 111 ALA A N 1
ATOM 815 C CA . ALA A 1 111 ? -17.412 -9.263 22.831 1.00 94.12 111 ALA A CA 1
ATOM 816 C C . ALA A 1 111 ? -18.427 -9.797 23.846 1.00 94.12 111 ALA A C 1
ATOM 818 O O . ALA A 1 111 ? -18.924 -9.028 24.675 1.00 94.12 111 ALA A O 1
ATOM 819 N N . ALA A 1 112 ? -18.703 -11.100 23.791 1.00 90.12 112 ALA A N 1
ATOM 820 C CA . ALA A 1 112 ? -19.404 -11.794 24.865 1.00 90.12 112 ALA A CA 1
ATOM 821 C C . ALA A 1 112 ? -18.569 -11.760 26.156 1.00 90.12 112 ALA A C 1
ATOM 823 O O . ALA A 1 112 ? -17.352 -11.555 26.110 1.00 90.12 112 ALA A O 1
ATOM 824 N N . ASP A 1 113 ? -19.219 -11.947 27.301 1.00 86.38 113 ASP A N 1
ATOM 825 C CA . ASP A 1 113 ? -18.514 -11.993 28.578 1.00 86.38 113 ASP A CA 1
ATOM 826 C C . ASP A 1 113 ? -17.518 -13.166 28.646 1.00 86.38 113 ASP A C 1
ATOM 828 O O . ASP A 1 113 ? -17.726 -14.216 28.036 1.00 86.38 113 ASP A O 1
ATOM 832 N N . GLY A 1 114 ? -16.392 -12.953 29.331 1.00 86.75 114 GLY A N 1
ATOM 833 C CA . GLY A 1 114 ? -15.293 -13.920 29.434 1.00 86.75 114 GLY A CA 1
ATOM 834 C C . GLY A 1 114 ? -14.513 -14.194 28.137 1.00 86.75 114 GLY A C 1
ATOM 835 O O . GLY A 1 114 ? -13.562 -14.976 28.158 1.00 86.75 114 GLY A O 1
ATOM 836 N N . VAL A 1 115 ? -14.864 -13.560 27.010 1.00 91.38 115 VAL A N 1
ATOM 837 C CA . VAL A 1 115 ? -14.182 -13.743 25.717 1.00 91.38 115 VAL A CA 1
ATOM 838 C C . VAL A 1 115 ? -13.223 -12.587 25.445 1.00 91.38 115 VAL A C 1
ATOM 840 O O . VAL A 1 115 ? -13.582 -11.416 25.574 1.00 91.38 115 VAL A O 1
ATOM 843 N N . ALA A 1 116 ? -11.999 -12.907 25.013 1.00 94.00 116 ALA A N 1
ATOM 844 C CA . ALA A 1 116 ? -11.031 -11.899 24.588 1.00 94.00 116 ALA A CA 1
ATOM 845 C C . ALA A 1 116 ? -11.591 -11.084 23.399 1.00 94.00 116 ALA A C 1
ATOM 847 O O . ALA A 1 116 ? -11.941 -11.676 22.373 1.00 94.00 116 ALA A O 1
ATOM 848 N N . PRO A 1 117 ? -11.697 -9.747 23.508 1.00 95.56 117 PRO A N 1
ATOM 849 C CA . PRO A 1 117 ? -12.307 -8.930 22.468 1.00 95.56 117 PRO A CA 1
ATOM 850 C C . PRO A 1 117 ? -11.387 -8.760 21.257 1.00 95.56 117 PRO A C 1
ATOM 852 O O . PRO A 1 117 ? -10.164 -8.692 21.381 1.00 95.56 117 PRO A O 1
ATOM 855 N N . THR A 1 118 ? -11.982 -8.583 20.076 1.00 97.00 118 THR A N 1
ATOM 856 C CA . THR A 1 118 ? -11.268 -7.989 18.936 1.00 97.00 118 THR A CA 1
ATOM 857 C C . THR A 1 118 ? -11.016 -6.492 19.181 1.00 97.00 118 THR A C 1
ATOM 859 O O . THR A 1 118 ? -11.723 -5.876 19.985 1.00 97.00 118 THR A O 1
ATOM 862 N N . PRO A 1 119 ? -10.073 -5.848 18.465 1.00 94.50 119 PRO A N 1
ATOM 863 C CA . PRO A 1 119 ? -9.843 -4.406 18.600 1.00 94.50 119 PRO A CA 1
ATOM 864 C C . PRO A 1 119 ? -11.106 -3.561 18.374 1.00 94.50 119 PRO A C 1
ATOM 866 O O . PRO A 1 119 ? -11.346 -2.610 19.114 1.00 94.50 119 PRO A O 1
ATOM 869 N N . ALA A 1 120 ? -11.949 -3.948 17.406 1.00 95.25 120 ALA A N 1
ATOM 870 C CA . ALA A 1 120 ? -13.237 -3.301 17.152 1.00 95.25 120 ALA A CA 1
ATOM 871 C C . ALA A 1 120 ? -14.160 -3.383 18.370 1.00 95.25 120 ALA A C 1
ATOM 873 O O . ALA A 1 120 ? -14.695 -2.374 18.818 1.00 95.25 120 ALA A O 1
ATOM 874 N N . GLN A 1 121 ? -14.296 -4.581 18.939 1.00 96.62 121 GLN A N 1
ATOM 875 C CA . GLN A 1 121 ? -15.158 -4.825 20.092 1.00 96.62 121 GLN A CA 1
ATOM 876 C C . GLN A 1 121 ? -14.689 -4.080 21.342 1.00 96.62 121 GLN A C 1
ATOM 878 O O . GLN A 1 121 ? -15.514 -3.536 22.074 1.00 96.62 121 GLN A O 1
ATOM 883 N N . ALA A 1 122 ? -13.376 -4.034 21.580 1.00 95.06 122 ALA A N 1
ATOM 884 C CA . ALA A 1 122 ? -12.804 -3.282 22.690 1.00 95.06 122 ALA A CA 1
ATOM 885 C C . ALA A 1 122 ? -13.051 -1.775 22.527 1.00 95.06 122 ALA A C 1
ATOM 887 O O . ALA A 1 122 ? -13.494 -1.123 23.471 1.00 95.06 122 ALA A O 1
ATOM 888 N N . LEU A 1 123 ? -12.823 -1.233 21.324 1.00 94.94 123 LEU A N 1
ATOM 889 C CA . LEU A 1 123 ? -12.997 0.193 21.059 1.00 94.94 123 LEU A CA 1
ATOM 890 C C . LEU A 1 123 ? -14.462 0.625 21.190 1.00 94.94 123 LEU A C 1
ATOM 892 O O . LEU A 1 123 ? -14.738 1.622 21.857 1.00 94.94 123 LEU A O 1
ATOM 896 N N . PHE A 1 124 ? -15.400 -0.146 20.630 1.00 97.06 124 PHE A N 1
ATOM 897 C CA . PHE A 1 124 ? -16.826 0.137 20.791 1.00 97.06 124 PHE A CA 1
ATOM 898 C C . PHE A 1 124 ? -17.265 0.044 22.250 1.00 97.06 124 PHE A C 1
ATOM 900 O O . PHE A 1 124 ? -18.013 0.905 22.707 1.00 97.06 124 PHE A O 1
ATOM 907 N N . LEU A 1 125 ? -16.795 -0.949 23.011 1.00 94.88 125 LEU A N 1
ATOM 908 C CA . LEU A 1 125 ? -17.137 -1.041 24.430 1.00 94.88 125 LEU A CA 1
ATOM 909 C C . LEU A 1 125 ? -16.629 0.179 25.212 1.00 94.88 125 LEU A C 1
ATOM 911 O O . LEU A 1 125 ? -17.401 0.769 25.961 1.00 94.88 125 LEU A O 1
ATOM 915 N N . ILE A 1 126 ? -15.376 0.595 25.000 1.00 94.81 126 ILE A N 1
ATOM 916 C CA . ILE A 1 126 ? -14.801 1.792 25.638 1.00 94.81 126 ILE A CA 1
ATOM 917 C C . ILE A 1 126 ? -15.613 3.040 25.277 1.00 94.81 126 ILE A C 1
ATOM 919 O O . ILE A 1 126 ? -16.002 3.796 26.166 1.00 94.81 126 ILE A O 1
ATOM 923 N N . GLN A 1 127 ? -15.912 3.244 23.990 1.00 96.31 127 GLN A N 1
ATOM 924 C CA . GLN A 1 127 ? -16.712 4.381 23.535 1.00 96.31 127 GLN A CA 1
ATOM 925 C C . GLN A 1 127 ? -18.077 4.423 24.236 1.00 96.31 127 GLN A C 1
ATOM 927 O O . GLN A 1 127 ? -18.494 5.479 24.716 1.00 96.31 127 GLN A O 1
ATOM 932 N N . GLN A 1 128 ? -18.773 3.288 24.315 1.00 96.69 128 GLN A N 1
ATOM 933 C CA . GLN A 1 128 ? -20.116 3.242 24.887 1.00 96.69 128 GLN A CA 1
ATOM 934 C C . GLN A 1 128 ? -20.123 3.366 26.408 1.00 96.69 128 GLN A C 1
ATOM 936 O O . GLN A 1 128 ? -20.998 4.045 26.938 1.00 96.69 128 GLN A O 1
ATOM 941 N N . VAL A 1 129 ? -19.133 2.806 27.110 1.00 94.12 129 VAL A N 1
ATOM 942 C CA . VAL A 1 129 ? -18.961 3.031 28.558 1.00 94.12 129 VAL A CA 1
ATOM 943 C C . VAL A 1 129 ? -18.840 4.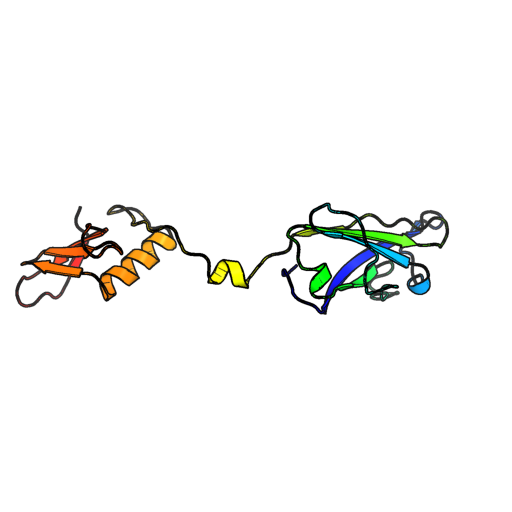526 28.867 1.00 94.12 129 VAL A C 1
ATOM 945 O O . VAL A 1 129 ? -19.372 4.986 29.871 1.00 94.12 129 VAL A O 1
ATOM 948 N N . LEU A 1 130 ? -18.187 5.298 27.995 1.00 94.81 130 LEU A N 1
ATOM 949 C CA . LEU A 1 130 ? -17.993 6.736 28.193 1.00 94.81 130 LEU A CA 1
ATOM 950 C C . LEU A 1 130 ? -19.197 7.596 27.785 1.00 94.81 130 LEU A C 1
ATOM 952 O O . LEU A 1 130 ? -19.317 8.722 28.261 1.00 94.81 130 LEU A O 1
ATOM 956 N N . THR A 1 131 ? -20.060 7.117 26.885 1.00 96.00 131 THR A N 1
ATOM 957 C CA . THR A 1 131 ? -21.063 7.976 26.223 1.00 96.00 131 THR A CA 1
ATOM 958 C C . THR A 1 131 ? -22.509 7.523 26.385 1.00 96.00 131 THR A C 1
ATOM 960 O O . THR A 1 131 ? -23.407 8.360 26.343 1.00 96.00 131 THR A O 1
ATOM 963 N N . GLN A 1 132 ? -22.761 6.223 26.540 1.00 95.75 132 GLN A N 1
ATOM 964 C CA . GLN A 1 132 ? -24.092 5.628 26.430 1.00 95.75 132 GLN A CA 1
ATOM 965 C C . GLN A 1 132 ? -24.272 4.506 27.454 1.00 95.75 132 GLN A C 1
ATOM 967 O O . GLN A 1 132 ? -24.224 3.316 27.132 1.00 95.75 132 GLN A O 1
ATOM 972 N N . PHE A 1 133 ? -24.531 4.889 28.702 1.00 94.50 133 PHE A N 1
ATOM 973 C CA . PHE A 1 133 ? -24.869 3.952 29.767 1.00 94.50 133 PHE A CA 1
ATOM 974 C C . PHE A 1 133 ? -26.066 4.437 30.591 1.00 94.50 133 PHE A C 1
ATOM 976 O O . PHE A 1 133 ? -26.431 5.612 30.573 1.00 94.50 133 PHE A O 1
ATOM 983 N N . ALA A 1 134 ? -26.695 3.509 31.304 1.00 94.94 134 ALA A N 1
ATOM 984 C CA . ALA A 1 134 ? -27.721 3.787 32.300 1.00 94.94 134 ALA A CA 1
ATOM 985 C C . ALA A 1 134 ? -27.433 2.974 33.562 1.00 94.94 134 ALA A C 1
ATOM 987 O O . ALA A 1 134 ? -27.022 1.820 33.462 1.00 94.94 134 ALA A O 1
ATOM 988 N N . ILE A 1 135 ? -27.663 3.566 34.733 1.00 95.12 135 ILE A N 1
ATOM 989 C CA . ILE A 1 135 ? -27.515 2.893 36.027 1.00 95.12 135 ILE A CA 1
ATOM 990 C C . ILE A 1 135 ? -28.896 2.773 36.665 1.00 95.12 135 ILE A C 1
ATOM 992 O O . ILE A 1 135 ? -29.645 3.750 36.716 1.00 95.12 135 ILE A O 1
ATOM 996 N N . ALA A 1 136 ? -29.227 1.577 37.141 1.00 94.56 136 ALA A N 1
ATOM 997 C CA . ALA A 1 136 ? -30.419 1.306 37.931 1.00 94.56 136 ALA A CA 1
ATOM 998 C C . ALA A 1 136 ? -30.066 0.319 39.052 1.00 94.56 136 ALA A C 1
ATOM 1000 O O . ALA A 1 136 ? -29.739 -0.839 38.786 1.00 94.56 136 ALA A O 1
ATOM 1001 N N . GLY A 1 137 ? -30.110 0.787 40.304 1.00 95.31 137 GLY A N 1
ATOM 1002 C CA . GLY A 1 137 ? -29.557 0.044 41.439 1.00 95.31 137 GLY A CA 1
ATOM 1003 C C . GLY A 1 137 ? -28.086 -0.287 41.187 1.00 95.31 137 GLY A C 1
ATOM 1004 O O . GLY A 1 137 ? -27.313 0.580 40.791 1.00 95.31 137 GLY A O 1
ATOM 1005 N N . VAL A 1 138 ? -27.734 -1.563 41.320 1.00 95.44 138 VAL A N 1
ATOM 1006 C CA . VAL A 1 138 ? -26.382 -2.070 41.037 1.00 95.44 138 VAL A CA 1
ATOM 1007 C C . VAL A 1 138 ? -26.144 -2.433 39.567 1.00 95.44 138 VAL A C 1
ATOM 1009 O O . VAL A 1 138 ? -25.073 -2.906 39.217 1.00 95.44 138 VAL A O 1
ATOM 1012 N N . THR A 1 139 ? -27.121 -2.264 38.673 1.00 95.56 139 THR A N 1
ATOM 1013 C CA . THR A 1 139 ? -26.963 -2.630 37.255 1.00 95.56 139 THR A CA 1
ATOM 1014 C C . THR A 1 139 ? -26.546 -1.420 36.426 1.00 95.56 139 THR A C 1
ATOM 1016 O O . THR A 1 139 ? -27.327 -0.482 36.259 1.00 95.56 139 THR A O 1
ATOM 1019 N N . LEU A 1 140 ? -25.352 -1.468 35.834 1.00 95.44 140 LEU A N 1
ATOM 1020 C CA . LEU A 1 140 ? -24.900 -0.524 34.815 1.00 95.44 140 LEU A CA 1
ATOM 1021 C C . LEU A 1 140 ? -25.069 -1.167 33.434 1.00 95.44 140 LEU A C 1
ATOM 1023 O O . LEU A 1 140 ? -24.346 -2.081 33.044 1.00 95.44 140 LEU A O 1
ATOM 1027 N N . THR A 1 141 ? -26.045 -0.674 32.676 1.00 96.00 141 THR A N 1
ATOM 1028 C CA . THR A 1 141 ? -26.323 -1.115 31.307 1.00 96.00 141 THR A CA 1
ATOM 1029 C C . THR A 1 141 ? -25.596 -0.215 30.319 1.00 96.00 141 THR A C 1
ATOM 1031 O O . THR A 1 141 ? -25.949 0.955 30.170 1.00 96.00 141 THR A O 1
ATOM 1034 N N . ILE A 1 142 ? -24.612 -0.764 29.614 1.00 96.62 142 ILE A N 1
ATOM 1035 C CA . ILE A 1 142 ? -23.931 -0.109 28.495 1.00 96.62 142 ILE A CA 1
ATOM 1036 C C . ILE A 1 142 ? -24.757 -0.386 27.245 1.00 96.62 142 ILE A C 1
ATOM 1038 O O . ILE A 1 142 ? -25.109 -1.537 26.971 1.00 96.62 142 ILE A O 1
ATOM 1042 N N . LYS A 1 143 ? -25.080 0.652 26.481 1.00 96.81 143 LYS A N 1
ATOM 1043 C CA . LYS A 1 143 ? -25.939 0.543 25.300 1.00 96.81 143 LYS A CA 1
ATOM 1044 C C . LYS A 1 143 ? -25.122 0.523 24.014 1.00 96.81 143 LYS A C 1
ATOM 1046 O O . LYS A 1 143 ? -24.000 1.016 23.985 1.00 96.81 143 LYS A O 1
ATOM 1051 N N . LYS A 1 144 ? -25.693 -0.018 22.944 1.00 96.62 144 LYS A N 1
ATOM 1052 C CA . LYS A 1 144 ? -25.198 0.085 21.567 1.00 96.62 144 LYS A CA 1
ATOM 1053 C C . LYS A 1 144 ? -25.272 1.528 21.067 1.00 96.62 144 LYS A C 1
ATOM 1055 O O . LYS A 1 144 ? -25.854 2.391 21.730 1.00 96.62 144 LYS A O 1
ATOM 1060 N N . LEU A 1 145 ? -24.701 1.793 19.892 1.00 96.06 145 LEU A N 1
ATOM 1061 C CA . LEU A 1 145 ? -24.698 3.123 19.266 1.00 96.06 145 LEU A CA 1
ATOM 1062 C C . LEU A 1 145 ? -26.106 3.696 19.046 1.00 96.06 145 LEU A C 1
ATOM 1064 O O . LEU A 1 145 ? -26.268 4.912 18.979 1.00 96.06 145 LEU A O 1
ATOM 1068 N N . ASP A 1 146 ? -27.126 2.837 18.978 1.00 94.75 146 ASP A N 1
ATOM 1069 C CA . ASP A 1 146 ? -28.534 3.228 18.863 1.00 94.75 146 ASP A CA 1
ATOM 1070 C C . ASP A 1 146 ? -29.129 3.867 20.136 1.00 94.75 146 ASP A C 1
ATOM 1072 O O . ASP A 1 146 ? -30.254 4.367 20.107 1.00 94.75 146 ASP A O 1
ATOM 1076 N N . GLY A 1 147 ? -28.403 3.851 21.261 1.00 92.56 147 GLY A N 1
ATOM 1077 C CA . GLY A 1 147 ? -28.837 4.446 22.527 1.00 92.56 147 GLY A CA 1
ATOM 1078 C C . GLY A 1 147 ? -29.969 3.695 23.239 1.00 92.56 147 GLY A C 1
ATOM 1079 O O . GLY A 1 147 ? -30.503 4.189 24.242 1.00 92.56 147 GLY A O 1
ATOM 1080 N N . SER A 1 148 ? -30.332 2.497 22.774 1.00 92.25 148 SER A N 1
ATOM 1081 C CA . SER A 1 148 ? -31.436 1.703 23.322 1.00 92.25 148 SER A CA 1
ATOM 1082 C C . SER A 1 148 ? -31.051 0.251 23.595 1.00 92.25 148 SER A C 1
ATOM 1084 O O . SER A 1 148 ? -31.299 -0.236 24.697 1.00 92.25 148 SER A O 1
ATOM 1086 N N . THR A 1 149 ? -30.418 -0.430 22.644 1.00 95.19 149 THR A N 1
ATOM 1087 C CA . THR A 1 149 ? -30.115 -1.859 22.749 1.00 95.19 149 THR A CA 1
ATOM 1088 C C . THR A 1 149 ? -28.940 -2.091 23.693 1.00 95.19 149 THR A C 1
ATOM 1090 O O . THR A 1 149 ? -27.972 -1.338 23.673 1.00 95.19 149 THR A O 1
ATOM 1093 N N . THR A 1 150 ? -28.967 -3.148 24.504 1.00 95.50 150 THR A N 1
ATOM 1094 C CA . THR A 1 150 ? -27.849 -3.477 25.402 1.00 95.50 150 THR A CA 1
ATOM 1095 C C . THR A 1 150 ? -26.625 -3.965 24.619 1.00 95.50 150 THR A C 1
ATOM 1097 O O . THR A 1 150 ? -26.725 -4.851 23.766 1.00 95.50 150 THR A O 1
ATOM 1100 N N . ALA A 1 151 ? -25.463 -3.386 24.923 1.00 95.19 151 ALA A N 1
ATOM 1101 C CA . ALA A 1 151 ? -24.146 -3.798 24.440 1.00 95.19 151 ALA A CA 1
ATOM 1102 C C . ALA A 1 151 ? -23.405 -4.674 25.464 1.00 95.19 151 ALA A C 1
ATOM 1104 O O . ALA A 1 151 ? -22.801 -5.680 25.096 1.00 95.19 151 ALA A O 1
ATOM 1105 N N . ALA A 1 152 ? -23.457 -4.298 26.745 1.00 94.62 152 ALA A N 1
ATOM 1106 C CA . ALA A 1 152 ? -22.881 -5.044 27.862 1.00 94.62 152 ALA A CA 1
ATOM 1107 C C . ALA A 1 152 ? -23.548 -4.634 29.183 1.00 94.62 152 ALA A C 1
ATOM 1109 O O . ALA A 1 152 ? -24.132 -3.553 29.280 1.00 94.62 152 ALA A O 1
ATOM 1110 N N . VAL A 1 153 ? -23.433 -5.484 30.201 1.00 94.56 153 VAL A N 1
ATOM 1111 C CA . VAL A 1 153 ? -23.903 -5.204 31.560 1.00 94.56 153 VAL A CA 1
ATOM 1112 C C . VAL A 1 153 ? -22.724 -5.325 32.519 1.00 94.56 153 VAL A C 1
ATOM 1114 O O . VAL A 1 153 ? -21.944 -6.274 32.435 1.00 94.56 153 VAL A O 1
ATOM 1117 N N . LEU A 1 154 ? -22.581 -4.336 33.398 1.00 94.69 154 LEU A N 1
ATOM 1118 C CA . LEU A 1 154 ? -21.711 -4.409 34.564 1.00 94.69 154 LEU A CA 1
ATOM 1119 C C . LEU A 1 154 ? -22.582 -4.418 35.823 1.00 94.69 154 LEU A C 1
ATOM 1121 O O . LEU A 1 154 ? -23.606 -3.731 35.879 1.00 94.69 154 LEU A O 1
ATOM 1125 N N . THR A 1 155 ? -22.150 -5.166 36.830 1.00 95.62 155 THR A N 1
ATOM 1126 C CA . THR A 1 155 ? -22.720 -5.133 38.176 1.00 95.62 155 THR A CA 1
ATOM 1127 C C . THR A 1 155 ? -21.802 -4.303 39.059 1.00 95.62 155 THR A C 1
ATOM 1129 O O . THR A 1 155 ? -20.612 -4.590 39.161 1.00 95.62 155 THR A O 1
ATOM 1132 N N . LEU A 1 156 ? -22.359 -3.254 39.653 1.00 96.19 156 LEU A N 1
ATOM 1133 C CA . LEU A 1 156 ? -21.726 -2.428 40.671 1.00 96.19 156 LEU A CA 1
ATOM 1134 C C . LEU A 1 156 ? -21.783 -3.143 42.027 1.00 96.19 156 LEU A C 1
ATOM 1136 O O . LEU A 1 156 ? -22.688 -3.936 42.282 1.00 96.19 156 LEU A O 1
ATOM 1140 N N . ASP A 1 157 ? -20.834 -2.850 42.906 1.00 96.06 157 ASP A N 1
ATOM 1141 C CA . ASP A 1 157 ? -20.781 -3.414 44.259 1.00 96.06 157 ASP A CA 1
ATOM 1142 C C . ASP A 1 157 ? -21.782 -2.789 45.243 1.00 96.06 157 ASP A C 1
ATOM 1144 O O . ASP A 1 157 ? -22.189 -3.451 46.196 1.00 96.06 157 ASP A O 1
ATOM 1148 N N . ASP A 1 158 ? -22.195 -1.542 45.009 1.00 95.31 158 ASP A N 1
ATOM 1149 C CA . ASP A 1 158 ? -23.122 -0.792 45.862 1.00 95.31 158 ASP A CA 1
ATOM 1150 C C . ASP A 1 158 ? -24.043 0.112 45.018 1.00 95.31 158 ASP A C 1
ATOM 1152 O O . ASP A 1 158 ? -23.653 0.601 43.955 1.00 95.31 158 ASP A O 1
ATOM 1156 N N . ASP A 1 159 ? -25.285 0.322 45.466 1.00 94.56 159 ASP A N 1
ATOM 1157 C CA . ASP A 1 159 ? -26.295 1.111 44.739 1.00 94.56 159 ASP A CA 1
ATOM 1158 C C . ASP A 1 159 ? -26.220 2.621 45.016 1.00 94.56 159 ASP A C 1
ATOM 1160 O O . ASP A 1 159 ? -26.844 3.418 44.310 1.00 94.56 159 ASP A O 1
ATOM 1164 N N . THR A 1 160 ? -25.452 3.013 46.030 1.00 94.12 160 THR A N 1
ATOM 1165 C CA . THR A 1 160 ? -25.372 4.378 46.540 1.00 94.12 160 THR A CA 1
AT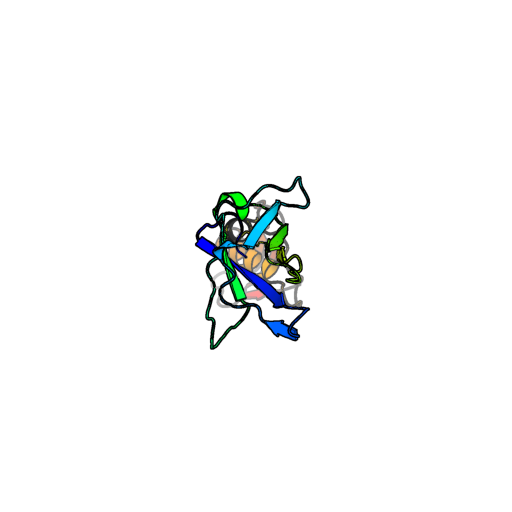OM 1166 C C . THR A 1 160 ? -23.959 4.942 46.386 1.00 94.12 160 THR A C 1
ATOM 1168 O O . THR A 1 160 ? -23.797 6.075 45.936 1.00 94.12 160 THR A O 1
ATOM 1171 N N . ASN A 1 161 ? -22.932 4.165 46.735 1.00 94.75 161 ASN A N 1
ATOM 1172 C CA . ASN A 1 161 ? -21.519 4.543 46.691 1.00 94.75 161 ASN A CA 1
ATOM 1173 C C . ASN A 1 161 ? -20.671 3.439 46.034 1.00 94.75 161 ASN A C 1
ATOM 1175 O O . ASN A 1 161 ? -19.834 2.835 46.709 1.00 94.75 161 ASN A O 1
ATOM 1179 N N . PRO A 1 162 ? -20.867 3.164 44.734 1.00 94.44 162 PRO A N 1
ATOM 1180 C CA . PRO A 1 162 ? -20.124 2.118 44.046 1.00 94.44 162 PRO A CA 1
ATOM 1181 C C . PRO A 1 162 ? -18.617 2.410 44.046 1.00 94.44 162 PRO A C 1
ATOM 1183 O O . PRO A 1 162 ? -18.189 3.530 43.752 1.00 94.44 162 PRO A O 1
ATOM 1186 N N . THR A 1 163 ? -17.802 1.398 44.344 1.00 96.12 163 THR A N 1
ATOM 1187 C CA . THR A 1 163 ? -16.330 1.471 44.313 1.00 96.12 163 THR A CA 1
ATOM 1188 C C . THR A 1 163 ? -15.699 0.487 43.337 1.00 96.12 163 THR A C 1
ATOM 1190 O O . THR A 1 163 ? -14.524 0.627 42.989 1.00 96.12 163 THR A O 1
ATOM 1193 N N . SER A 1 164 ? -16.478 -0.475 42.850 1.00 94.88 164 SER A N 1
ATOM 1194 C CA . SER A 1 164 ? -16.051 -1.459 41.867 1.00 94.88 164 SER A CA 1
ATOM 1195 C C . SER A 1 164 ? -17.196 -1.840 40.930 1.00 94.88 164 SER A C 1
ATOM 1197 O O . SER A 1 164 ? -18.369 -1.570 41.189 1.00 94.88 164 SER A O 1
ATOM 1199 N N . ALA A 1 165 ? -16.835 -2.407 39.783 1.00 92.94 165 ALA A N 1
ATOM 1200 C CA . ALA A 1 165 ? -17.781 -2.888 38.795 1.00 92.94 165 ALA A CA 1
ATOM 1201 C C . ALA A 1 165 ? -17.203 -4.124 38.112 1.00 92.94 165 ALA A C 1
ATOM 1203 O O . ALA A 1 165 ? -16.078 -4.077 37.610 1.00 92.94 165 ALA A O 1
ATOM 1204 N N . ASP A 1 166 ? -17.996 -5.186 38.041 1.00 91.38 166 ASP A N 1
ATOM 1205 C CA . ASP A 1 166 ? -17.625 -6.432 37.383 1.00 91.38 166 ASP A CA 1
ATOM 1206 C C . ASP A 1 166 ? -18.537 -6.698 36.192 1.00 91.38 166 ASP A C 1
ATOM 1208 O O . ASP A 1 166 ? -19.758 -6.513 36.241 1.00 91.38 166 ASP A O 1
ATOM 1212 N N . ARG A 1 167 ? -17.947 -7.164 35.093 1.00 86.50 167 ARG A N 1
ATOM 1213 C CA . ARG A 1 167 ? -18.731 -7.629 33.954 1.00 86.50 167 ARG A CA 1
ATOM 1214 C C . ARG A 1 167 ? -19.390 -8.948 34.338 1.00 86.50 167 ARG A C 1
ATOM 1216 O O . ARG A 1 167 ? -18.720 -9.873 34.776 1.00 86.50 167 ARG A O 1
ATOM 1223 N N . THR A 1 168 ? -20.711 -8.982 34.245 1.00 68.06 168 THR A N 1
ATOM 1224 C CA . THR A 1 168 ? -21.540 -10.122 34.651 1.00 68.06 168 THR A CA 1
ATOM 1225 C C . THR A 1 168 ? -22.284 -10.641 33.425 1.00 68.06 168 THR A C 1
ATOM 1227 O O . THR A 1 168 ? -22.666 -9.848 32.560 1.00 68.06 168 THR A O 1
ATOM 1230 N N . ALA A 1 169 ? -22.411 -11.968 33.331 1.00 58.06 169 ALA A N 1
ATOM 1231 C CA . ALA A 1 169 ? -23.072 -12.675 32.233 1.00 58.06 169 ALA A CA 1
ATOM 1232 C C . ALA A 1 169 ? -24.559 -12.320 32.088 1.00 58.06 169 ALA A C 1
ATOM 1234 O O . ALA A 1 169 ? -25.235 -12.161 33.131 1.00 58.06 169 ALA A O 1
#

Secondary structure (DSSP, 8-state):
-BTT-SSEEEEEEEEETTTTEE--S-GGGEEEEEEETT---EE-SSSSPEEEETTTEEEEEEEEEPTTTT-SSEEEEEEEESSTTEEE--EEEE-B-HHHHHHPPPPP--PPTTSPPPHHHHHHHHHHHHHSEEEETTEEEEEPTTSSSEEEEEEES-SSS---EEE--

Radius of gyration: 28.51 Å; chains: 1; bounding box: 60×26×75 Å

Sequence (169 aa):
MFKNVASQKIAVFAWDNANGVPMTGDAANITAQISIDGGVTAATNDVNPTELDATDAPGVYLFNMIKAETNGGLIILSAVSVTADIDLQPVFIYTQDLGAEFTKQMAESYAADGVAPTPAQALFLIQQVLTQFAIAGVTLTIKKLDGSTTAAVLTLDDDTNPTSADRTA